Protein AF-A0A8C5A783-F1 (afdb_monomer_lite)

Inter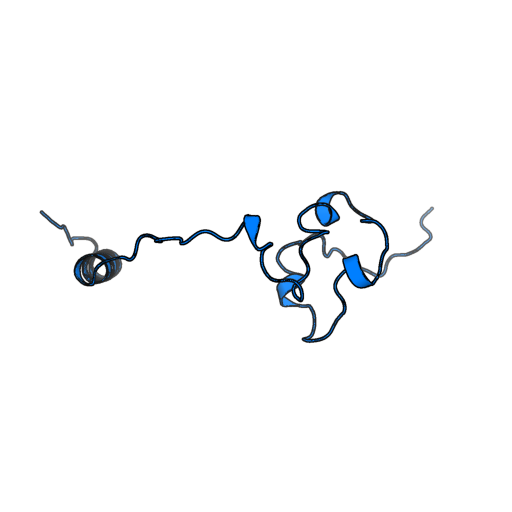Pro domains:
  IPR038775 Sperm microtubule inner protein 11 [PF22593] (26-85)
  IPR038775 Sperm microtubule inner protein 11 [PTHR35263] (27-85)

Radius of gyration: 22.57 Å; chains: 1; bounding box: 46×50×50 Å

Structure (mmCIF, N/CA/C/O backbone):
data_AF-A0A8C5A783-F1
#
_entry.id   AF-A0A8C5A783-F1
#
loop_
_atom_site.group_PDB
_atom_site.id
_atom_site.type_symbol
_atom_site.label_atom_id
_atom_site.label_alt_id
_atom_site.label_comp_id
_atom_site.label_asym_id
_atom_site.label_entity_id
_atom_site.label_seq_id
_atom_site.pdbx_PDB_ins_code
_atom_site.Cartn_x
_atom_site.Cartn_y
_atom_site.Cartn_z
_atom_site.occupancy
_atom_site.B_iso_or_equiv
_atom_site.auth_seq_id
_atom_site.auth_comp_id
_atom_site.auth_asym_id
_atom_site.auth_atom_id
_atom_site.pdbx_PDB_model_num
ATOM 1 N N . MET A 1 1 ? 21.439 -35.360 -23.074 1.00 35.72 1 MET A N 1
ATOM 2 C CA . MET A 1 1 ? 22.463 -34.334 -23.363 1.00 35.72 1 MET A CA 1
ATOM 3 C C . MET A 1 1 ? 22.132 -33.112 -22.524 1.00 35.72 1 MET A C 1
ATOM 5 O O . MET A 1 1 ? 21.028 -32.607 -22.654 1.00 35.72 1 MET A O 1
ATOM 9 N N . ALA A 1 2 ? 23.028 -32.701 -21.629 1.00 58.41 2 ALA A N 1
ATOM 10 C CA . ALA A 1 2 ? 22.882 -31.504 -20.804 1.00 58.41 2 ALA A CA 1
ATOM 11 C C . ALA A 1 2 ? 24.177 -30.699 -20.911 1.00 58.41 2 ALA A C 1
ATOM 13 O O . ALA A 1 2 ? 25.190 -31.218 -20.481 1.00 58.41 2 ALA A O 1
ATOM 14 N N . PHE A 1 3 ? 24.132 -29.503 -21.501 1.00 41.97 3 PHE A N 1
ATOM 15 C CA . PHE A 1 3 ? 25.153 -28.438 -21.514 1.00 41.97 3 PHE A CA 1
ATOM 16 C C . PHE A 1 3 ? 24.415 -27.230 -22.143 1.00 41.97 3 PHE A C 1
ATOM 18 O O . PHE A 1 3 ? 23.882 -27.378 -23.236 1.00 41.97 3 PHE A O 1
ATOM 25 N N . PHE A 1 4 ? 24.189 -26.070 -21.519 1.00 42.12 4 PHE A N 1
ATOM 26 C CA . PHE A 1 4 ? 25.067 -25.249 -20.690 1.00 42.12 4 PHE A CA 1
ATOM 27 C C . PHE A 1 4 ? 24.259 -24.352 -19.729 1.00 42.12 4 PHE A C 1
ATOM 29 O O . PHE A 1 4 ? 23.210 -23.837 -20.107 1.00 42.12 4 PHE A O 1
ATOM 36 N N . GLY A 1 5 ? 24.808 -24.091 -18.535 1.00 37.81 5 GLY A N 1
ATOM 37 C CA . GLY A 1 5 ? 24.511 -22.853 -17.797 1.00 37.81 5 GLY A CA 1
ATOM 38 C C . GLY A 1 5 ? 23.759 -22.965 -16.471 1.00 37.81 5 GLY A C 1
ATOM 39 O O . GLY A 1 5 ? 23.065 -22.028 -16.090 1.00 37.81 5 GLY A O 1
ATOM 40 N N . ILE A 1 6 ? 23.899 -24.073 -15.744 1.00 48.44 6 ILE A N 1
ATOM 41 C CA . ILE A 1 6 ? 23.549 -24.150 -14.319 1.00 48.44 6 ILE A CA 1
ATOM 42 C C . ILE A 1 6 ? 24.543 -23.274 -13.545 1.00 48.44 6 ILE A C 1
ATOM 44 O O . ILE A 1 6 ? 25.600 -23.769 -13.193 1.00 48.44 6 ILE A O 1
ATOM 48 N N . THR A 1 7 ? 24.227 -21.998 -13.318 1.00 45.16 7 THR A N 1
ATOM 49 C CA . THR A 1 7 ? 24.633 -21.201 -12.138 1.00 45.16 7 THR A CA 1
ATOM 50 C C . THR A 1 7 ? 23.937 -19.841 -12.207 1.00 45.16 7 THR A C 1
ATOM 52 O O . THR A 1 7 ? 24.540 -18.841 -12.575 1.00 45.16 7 THR A O 1
ATOM 55 N N . ASN A 1 8 ? 22.637 -19.813 -11.935 1.00 43.09 8 ASN A N 1
ATOM 56 C CA . ASN A 1 8 ? 22.000 -18.777 -11.119 1.00 43.09 8 ASN A CA 1
ATOM 57 C C . ASN A 1 8 ? 20.614 -19.311 -10.779 1.00 43.09 8 ASN A C 1
ATOM 59 O O . ASN A 1 8 ? 19.656 -19.225 -11.543 1.00 43.09 8 ASN A O 1
ATOM 63 N N . LEU A 1 9 ? 20.596 -20.009 -9.650 1.00 44.56 9 LEU A N 1
ATOM 64 C CA . LEU A 1 9 ? 19.447 -20.654 -9.060 1.00 44.56 9 LEU A CA 1
ATOM 65 C C . LEU A 1 9 ? 18.284 -19.664 -8.903 1.00 44.56 9 LEU A C 1
ATOM 67 O O . LEU A 1 9 ? 18.427 -18.638 -8.252 1.00 44.56 9 LEU A O 1
ATOM 71 N N . GLY A 1 10 ? 17.112 -20.037 -9.413 1.00 43.47 10 GLY A N 1
ATOM 72 C CA . GLY A 1 10 ? 15.907 -20.135 -8.584 1.00 43.47 10 GLY A CA 1
ATOM 73 C C . GLY A 1 10 ? 15.399 -18.911 -7.812 1.00 43.47 10 GLY A C 1
ATOM 74 O O . GLY A 1 10 ? 14.631 -19.116 -6.879 1.00 43.47 10 GLY A O 1
ATOM 75 N N . TYR A 1 11 ? 15.739 -17.672 -8.168 1.00 51.03 11 TYR A N 1
ATOM 76 C CA . TYR A 1 11 ? 15.133 -16.479 -7.558 1.00 51.03 11 TYR A CA 1
ATOM 77 C C . TYR A 1 11 ? 13.972 -15.933 -8.399 1.00 51.03 11 TYR A C 1
ATOM 79 O O . TYR A 1 11 ? 13.934 -14.785 -8.822 1.00 51.03 11 TYR A O 1
ATOM 87 N N . GLN A 1 12 ? 12.964 -16.776 -8.627 1.00 50.78 12 GLN A N 1
ATOM 88 C CA . GLN A 1 12 ? 11.654 -16.337 -9.119 1.00 50.78 12 GLN A CA 1
ATOM 89 C C . GLN A 1 12 ? 10.801 -15.856 -7.928 1.00 50.78 12 GLN A C 1
ATOM 91 O O . GLN A 1 12 ? 9.708 -16.357 -7.694 1.00 50.78 12 GLN A O 1
ATOM 96 N N . ASN A 1 13 ? 11.310 -14.905 -7.141 1.00 50.78 13 ASN A N 1
ATOM 97 C CA . ASN A 1 13 ? 10.573 -14.281 -6.040 1.00 50.78 13 ASN A CA 1
ATOM 98 C C . ASN A 1 13 ? 10.584 -12.760 -6.233 1.00 50.78 13 ASN A C 1
ATOM 100 O O . ASN A 1 13 ? 11.497 -12.100 -5.734 1.00 50.78 13 ASN A O 1
ATOM 104 N N . PRO A 1 14 ? 9.568 -12.169 -6.892 1.00 52.28 14 PRO A N 1
ATOM 105 C CA . PRO A 1 14 ? 9.518 -10.719 -7.107 1.00 52.28 14 PRO A CA 1
ATOM 106 C C . PRO A 1 14 ? 9.469 -9.912 -5.794 1.00 52.28 14 PRO A C 1
ATOM 108 O O . PRO A 1 14 ? 9.737 -8.715 -5.800 1.00 52.28 14 PRO A O 1
ATOM 111 N N . ILE A 1 15 ? 9.159 -10.565 -4.667 1.00 46.12 15 ILE A N 1
ATOM 112 C CA . ILE A 1 15 ? 9.050 -9.949 -3.337 1.00 46.12 15 ILE A CA 1
ATOM 113 C C . ILE A 1 15 ? 10.358 -10.074 -2.528 1.00 46.12 15 ILE A C 1
ATOM 115 O O . ILE A 1 15 ? 10.705 -9.159 -1.788 1.00 46.12 15 ILE A O 1
ATOM 119 N N . GLY A 1 16 ? 11.109 -11.173 -2.681 1.00 44.59 16 GLY A N 1
ATOM 120 C CA . GLY A 1 16 ? 12.343 -11.423 -1.918 1.00 44.59 16 GLY A CA 1
ATOM 121 C C . GLY A 1 16 ? 13.557 -10.644 -2.434 1.00 44.59 16 GLY A C 1
ATOM 122 O O . GLY A 1 16 ? 14.378 -10.185 -1.644 1.00 44.59 16 GLY A O 1
ATOM 123 N N . ASP A 1 17 ? 13.640 -10.411 -3.746 1.00 47.47 17 ASP A N 1
ATOM 124 C CA . ASP A 1 17 ? 14.769 -9.695 -4.363 1.00 47.47 17 ASP A CA 1
ATOM 125 C C . ASP A 1 17 ? 14.796 -8.194 -4.046 1.00 47.47 17 ASP A C 1
ATOM 127 O O . ASP A 1 17 ? 15.863 -7.576 -4.027 1.00 47.47 17 ASP A O 1
ATOM 131 N N . GLN A 1 18 ? 13.645 -7.600 -3.711 1.00 51.00 18 GLN A N 1
ATOM 132 C CA . GLN A 1 18 ? 13.607 -6.231 -3.184 1.00 51.00 18 GLN A CA 1
ATOM 133 C C . GLN A 1 18 ? 14.161 -6.131 -1.755 1.00 51.00 18 GLN A C 1
ATOM 135 O O . GLN A 1 18 ? 14.534 -5.043 -1.322 1.00 51.00 18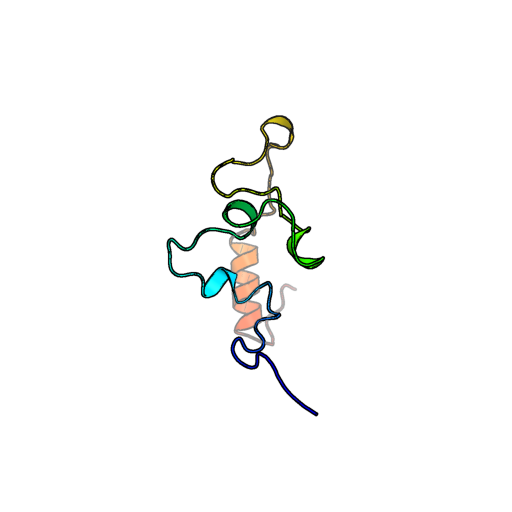 GLN A O 1
ATOM 140 N N . MET A 1 19 ? 14.231 -7.250 -1.024 1.00 48.47 19 MET A N 1
ATOM 141 C CA . MET A 1 19 ? 14.783 -7.309 0.332 1.00 48.47 19 MET A CA 1
ATOM 142 C C . MET A 1 19 ? 16.283 -7.657 0.340 1.00 48.47 19 MET A C 1
ATOM 144 O O . MET A 1 19 ? 16.966 -7.342 1.311 1.00 48.47 19 MET A O 1
ATOM 148 N N . ILE A 1 20 ? 16.798 -8.277 -0.734 1.00 47.72 20 ILE A N 1
ATOM 149 C CA . ILE A 1 20 ? 18.184 -8.782 -0.847 1.00 47.72 20 ILE A CA 1
ATOM 150 C C . ILE A 1 20 ? 19.053 -7.920 -1.770 1.00 47.72 20 ILE A C 1
ATOM 152 O O . ILE A 1 20 ? 20.267 -8.105 -1.818 1.00 47.72 20 ILE A O 1
ATOM 156 N N . THR A 1 21 ? 18.495 -6.932 -2.471 1.00 52.84 21 THR A N 1
ATOM 157 C CA . THR A 1 21 ? 19.338 -5.996 -3.220 1.00 52.84 21 THR A CA 1
ATOM 158 C C . THR A 1 21 ? 20.213 -5.225 -2.220 1.00 52.84 21 THR A C 1
ATOM 160 O O . THR A 1 21 ? 19.678 -4.475 -1.394 1.00 52.84 21 THR A O 1
ATOM 163 N N . PRO A 1 22 ? 21.555 -5.402 -2.236 1.00 54.00 22 PRO A N 1
ATOM 164 C CA . PRO A 1 22 ? 22.428 -4.617 -1.377 1.00 54.00 22 PRO A CA 1
ATOM 165 C C . PRO A 1 22 ? 22.139 -3.150 -1.677 1.00 54.00 22 PRO A C 1
ATOM 167 O O . PRO A 1 22 ? 21.969 -2.787 -2.842 1.00 54.00 22 PRO A O 1
ATOM 170 N N . ARG A 1 23 ? 22.013 -2.322 -0.632 1.00 54.00 23 ARG A N 1
ATOM 171 C CA . ARG A 1 23 ? 21.742 -0.880 -0.749 1.00 54.00 23 ARG A CA 1
ATOM 172 C C . ARG A 1 23 ? 22.706 -0.270 -1.784 1.00 54.00 23 ARG A C 1
ATOM 174 O O . ARG A 1 23 ? 23.849 0.004 -1.442 1.00 54.00 23 ARG A O 1
ATOM 181 N N . GLY A 1 24 ? 22.269 -0.102 -3.036 1.00 61.25 24 GLY A N 1
ATOM 182 C CA . GLY A 1 24 ? 23.104 0.410 -4.132 1.00 61.25 24 GLY A CA 1
ATOM 183 C C . GLY A 1 24 ? 23.163 -0.423 -5.421 1.00 61.25 24 GLY A C 1
ATOM 184 O O . GLY A 1 24 ? 23.730 0.065 -6.393 1.00 61.25 24 GLY A O 1
ATOM 185 N N . ALA A 1 25 ? 22.592 -1.629 -5.487 1.00 68.31 25 ALA A N 1
ATOM 186 C CA . ALA A 1 25 ? 22.490 -2.343 -6.763 1.00 68.31 25 ALA A CA 1
ATOM 187 C C . ALA A 1 25 ? 21.460 -1.670 -7.705 1.00 68.31 25 ALA A C 1
ATOM 189 O O . ALA A 1 25 ? 20.379 -1.291 -7.243 1.00 68.31 25 ALA A O 1
ATOM 190 N N . PRO A 1 26 ? 21.782 -1.502 -9.003 1.00 74.69 26 PRO A N 1
ATOM 191 C CA . PRO A 1 26 ? 20.907 -0.836 -9.963 1.00 74.69 26 PRO A CA 1
ATOM 192 C C . PRO A 1 26 ? 19.642 -1.656 -10.232 1.00 74.69 26 PRO A C 1
ATOM 194 O O . PRO A 1 26 ? 19.682 -2.883 -10.339 1.00 74.69 26 PRO A O 1
ATOM 197 N N . TYR A 1 27 ? 18.511 -0.965 -10.359 1.00 78.25 27 TYR A N 1
ATOM 198 C CA . TYR A 1 27 ? 17.231 -1.587 -10.685 1.00 78.25 27 TYR A CA 1
ATOM 199 C C . TYR A 1 27 ? 17.244 -2.142 -12.124 1.00 78.25 27 TYR A C 1
ATOM 201 O O . TYR A 1 27 ? 17.950 -1.612 -12.986 1.00 78.25 27 TYR A O 1
ATOM 209 N N . PRO A 1 28 ? 16.443 -3.177 -12.440 1.0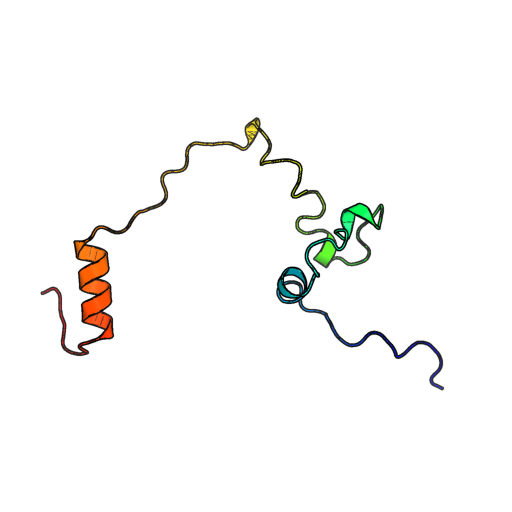0 82.62 28 PRO A N 1
ATOM 210 C CA . PRO A 1 28 ? 16.429 -3.794 -13.770 1.00 82.62 28 PRO A CA 1
ATOM 211 C C . PRO A 1 28 ? 16.179 -2.818 -14.930 1.00 82.62 28 PRO A C 1
ATOM 213 O O . PRO A 1 28 ? 16.775 -2.972 -15.993 1.00 82.62 28 PRO A O 1
ATOM 216 N N . ASN A 1 29 ? 15.357 -1.787 -14.716 1.00 81.31 29 ASN A N 1
ATOM 217 C CA . ASN A 1 29 ? 15.073 -0.734 -15.698 1.00 81.31 29 ASN A CA 1
ATOM 218 C C . ASN A 1 29 ? 16.251 0.229 -15.948 1.00 81.31 29 ASN A C 1
ATOM 220 O O . ASN A 1 29 ? 16.239 0.962 -16.931 1.00 81.31 29 ASN A O 1
ATOM 224 N N . GLN A 1 30 ? 17.272 0.219 -15.087 1.00 83.25 30 GLN A N 1
ATOM 225 C CA . GLN A 1 30 ? 18.528 0.952 -15.277 1.00 83.25 30 GLN A CA 1
ATOM 226 C C . GLN A 1 30 ? 19.570 0.117 -16.031 1.00 83.25 30 GLN A C 1
ATOM 228 O O . GLN A 1 30 ? 20.471 0.673 -16.654 1.00 83.25 30 GLN A O 1
ATOM 233 N N . LEU A 1 31 ? 19.458 -1.213 -15.967 1.00 85.75 31 LEU A N 1
ATOM 234 C CA . LEU A 1 31 ? 20.377 -2.149 -16.618 1.00 85.75 31 LEU A CA 1
ATOM 235 C C . LEU A 1 31 ? 19.939 -2.511 -18.037 1.00 85.75 31 LEU A C 1
ATOM 237 O O . LEU A 1 31 ? 20.773 -2.665 -18.928 1.00 85.75 31 LEU A O 1
ATOM 241 N N . TYR A 1 32 ? 18.634 -2.659 -18.250 1.00 86.31 32 TYR A N 1
ATOM 242 C CA . TYR A 1 32 ? 18.072 -3.127 -19.508 1.00 86.31 32 TYR A CA 1
ATOM 243 C C . TYR A 1 32 ? 17.108 -2.100 -20.085 1.00 86.31 32 TYR A C 1
ATOM 245 O O . TYR A 1 32 ? 16.358 -1.444 -19.369 1.00 86.31 32 TYR A O 1
ATOM 253 N N . ARG A 1 33 ? 17.090 -1.997 -21.418 1.00 86.00 33 ARG A N 1
ATOM 254 C CA . ARG A 1 33 ? 16.179 -1.095 -22.139 1.00 86.00 33 ARG A CA 1
ATOM 255 C C . ARG A 1 33 ? 14.742 -1.621 -22.192 1.00 86.00 33 ARG A C 1
ATOM 257 O O . ARG A 1 33 ? 13.806 -0.839 -22.319 1.00 86.00 33 ARG A O 1
ATOM 264 N N . VAL A 1 34 ? 14.572 -2.939 -22.127 1.00 88.31 34 VAL A N 1
ATOM 265 C CA . VAL A 1 34 ? 13.281 -3.629 -22.211 1.00 88.31 34 VAL A CA 1
ATOM 266 C C . VAL A 1 34 ? 13.194 -4.699 -21.121 1.00 88.31 34 VAL A C 1
ATOM 268 O O . VAL A 1 34 ? 14.229 -5.277 -20.776 1.00 88.31 34 VAL A O 1
ATOM 271 N N . PRO A 1 35 ? 11.995 -4.979 -20.580 1.00 88.25 35 PRO A N 1
ATOM 272 C CA . PRO A 1 35 ? 11.817 -6.044 -19.603 1.00 88.25 35 PRO A CA 1
ATOM 273 C C . PRO A 1 35 ? 12.103 -7.398 -20.258 1.00 88.25 35 PRO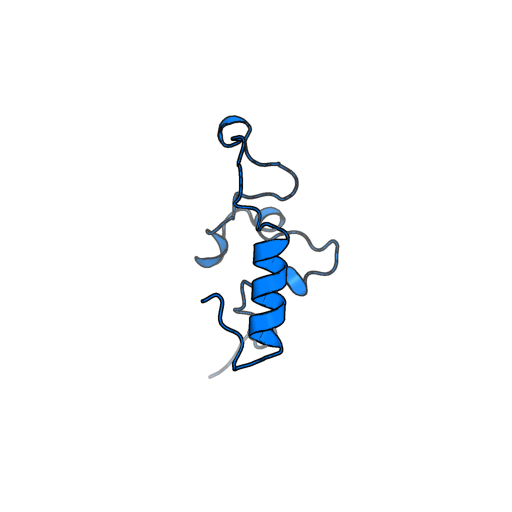 A C 1
ATOM 275 O O . PRO A 1 35 ? 11.572 -7.711 -21.325 1.00 88.25 35 PRO A O 1
ATOM 278 N N . LEU A 1 36 ? 12.950 -8.197 -19.613 1.00 86.75 36 LEU A N 1
ATOM 279 C CA . LEU A 1 36 ? 13.361 -9.521 -20.087 1.00 86.75 36 LEU A CA 1
ATOM 280 C C . LEU A 1 36 ? 12.306 -10.586 -19.774 1.00 86.75 36 LEU A C 1
ATOM 282 O O . LEU A 1 36 ? 12.203 -11.587 -20.479 1.00 86.75 36 LEU A O 1
ATOM 286 N N . THR A 1 37 ? 11.523 -10.371 -18.716 1.00 87.88 37 THR A N 1
ATOM 287 C CA . THR A 1 37 ? 10.436 -11.260 -18.296 1.00 87.88 37 THR A CA 1
ATOM 288 C C . THR A 1 37 ? 9.112 -10.506 -18.223 1.00 87.88 37 THR A C 1
ATOM 290 O O . THR A 1 37 ? 9.078 -9.288 -18.052 1.00 87.88 37 THR A O 1
ATOM 293 N N . ASP A 1 38 ? 7.997 -11.229 -18.332 1.00 87.50 38 ASP A N 1
ATOM 294 C CA . ASP A 1 38 ? 6.660 -10.626 -18.253 1.00 87.50 38 ASP A CA 1
ATOM 295 C C . ASP A 1 38 ? 6.410 -9.972 -16.884 1.00 87.50 38 ASP A C 1
ATOM 297 O O . ASP A 1 38 ? 5.889 -8.864 -16.799 1.00 87.50 38 ASP A O 1
ATOM 301 N N . ASN A 1 39 ? 6.925 -10.581 -15.812 1.00 83.75 39 ASN A N 1
ATOM 302 C CA . ASN A 1 39 ? 6.826 -10.036 -14.458 1.00 83.75 39 ASN A CA 1
ATOM 303 C C . ASN A 1 39 ? 7.573 -8.706 -14.284 1.00 83.75 39 ASN A C 1
ATOM 305 O O . ASN A 1 39 ? 7.168 -7.887 -13.464 1.00 83.75 39 ASN A O 1
ATOM 309 N N . GLN A 1 40 ? 8.638 -8.464 -15.056 1.00 84.94 40 GLN A N 1
ATOM 310 C CA . GLN A 1 40 ? 9.352 -7.185 -15.033 1.00 84.94 40 GLN A CA 1
ATOM 311 C C . GLN A 1 40 ? 8.549 -6.051 -15.675 1.00 84.94 40 GLN A C 1
ATOM 313 O O . GLN A 1 40 ? 8.899 -4.895 -15.472 1.00 84.94 40 GLN A O 1
ATOM 318 N N . ARG A 1 41 ? 7.474 -6.337 -16.425 1.00 82.75 41 ARG A N 1
ATOM 319 C CA . ARG A 1 41 ? 6.605 -5.292 -16.991 1.00 82.75 41 ARG A CA 1
ATOM 320 C C . ARG A 1 41 ? 5.849 -4.532 -15.906 1.00 82.75 41 ARG A C 1
ATOM 322 O O . ARG A 1 41 ? 5.598 -3.337 -16.058 1.00 82.75 41 ARG A O 1
ATOM 329 N N . TYR A 1 42 ? 5.503 -5.198 -14.806 1.00 82.25 42 TYR A N 1
ATOM 330 C CA . TYR A 1 42 ? 4.836 -4.554 -13.681 1.00 82.25 42 TYR A CA 1
ATOM 331 C C . TYR A 1 42 ? 5.788 -3.583 -12.987 1.00 82.25 42 TYR A C 1
ATOM 333 O O . TYR A 1 42 ? 6.864 -3.962 -12.536 1.00 82.25 42 TYR A O 1
ATOM 341 N N . GLY A 1 43 ? 5.390 -2.313 -12.904 1.00 80.19 43 GLY A N 1
ATOM 342 C CA . GLY A 1 43 ? 6.206 -1.285 -12.261 1.00 80.19 43 GLY A CA 1
ATOM 343 C C . GLY A 1 43 ? 7.509 -0.952 -12.998 1.00 80.19 43 GLY A C 1
ATOM 344 O O . GLY A 1 43 ? 8.332 -0.244 -12.433 1.00 80.19 43 GLY A O 1
ATOM 345 N N . TRP A 1 44 ? 7.700 -1.405 -14.247 1.00 84.50 44 TRP A N 1
ATOM 346 C CA . TRP A 1 44 ? 8.915 -1.142 -15.037 1.00 84.50 44 TRP A CA 1
ATOM 347 C C . TRP A 1 44 ? 9.247 0.352 -15.139 1.00 84.50 44 TRP A C 1
ATOM 349 O O . TRP A 1 44 ? 10.406 0.759 -15.046 1.00 84.50 44 TRP A O 1
ATOM 359 N N . SER A 1 45 ? 8.205 1.170 -15.303 1.00 79.62 45 SER A N 1
ATOM 360 C CA . SER A 1 45 ? 8.281 2.627 -15.403 1.00 79.62 45 SER A CA 1
ATOM 361 C C . SER A 1 45 ? 8.253 3.342 -14.051 1.00 79.62 45 SER A C 1
ATOM 363 O O . SER A 1 45 ? 8.308 4.564 -14.020 1.00 79.62 45 SER A O 1
ATOM 365 N N . VAL A 1 46 ? 8.134 2.620 -12.933 1.00 76.69 46 VAL A N 1
ATOM 366 C CA . VAL A 1 46 ? 8.134 3.220 -11.595 1.00 76.69 46 VAL A CA 1
ATOM 367 C C . VAL A 1 46 ? 9.583 3.320 -11.139 1.00 76.69 46 VAL A C 1
ATOM 369 O O . VAL A 1 46 ? 10.175 2.349 -10.666 1.00 76.69 46 VAL A O 1
ATOM 372 N N . THR A 1 47 ? 10.186 4.491 -11.319 1.00 69.19 47 THR A N 1
ATOM 373 C CA . THR A 1 47 ? 11.529 4.759 -10.804 1.00 69.19 47 THR A CA 1
ATOM 374 C C . THR A 1 47 ? 11.432 5.269 -9.366 1.00 69.19 47 THR A C 1
ATOM 376 O O . THR A 1 47 ? 10.478 5.936 -8.985 1.00 69.19 47 THR A O 1
ATOM 379 N N . LYS A 1 48 ? 12.409 4.935 -8.514 1.00 65.06 48 LYS A N 1
ATOM 380 C CA . LYS A 1 48 ? 12.452 5.454 -7.132 1.00 65.06 48 LYS A CA 1
ATOM 381 C C . LYS A 1 48 ? 12.816 6.946 -7.086 1.00 65.06 48 LYS A C 1
ATOM 383 O O . LYS A 1 48 ? 12.552 7.615 -6.091 1.00 65.06 48 LYS A O 1
ATOM 388 N N . THR A 1 49 ? 13.474 7.427 -8.138 1.00 65.44 49 THR A N 1
ATOM 389 C CA . THR A 1 49 ? 13.986 8.795 -8.259 1.00 65.44 49 THR A CA 1
ATOM 390 C C . THR A 1 49 ? 12.877 9.778 -8.614 1.00 65.44 49 THR A C 1
ATOM 392 O O . THR A 1 49 ? 12.881 10.908 -8.132 1.00 65.44 49 THR A O 1
ATOM 395 N N . GLU A 1 50 ? 11.918 9.346 -9.428 1.00 70.38 50 GLU A N 1
ATOM 396 C CA . GLU A 1 50 ? 10.780 10.160 -9.827 1.00 70.38 50 GLU A CA 1
ATOM 397 C C . GLU A 1 50 ? 9.633 9.838 -8.868 1.00 70.38 50 GLU A C 1
ATOM 399 O O . GLU A 1 50 ? 9.133 8.717 -8.797 1.00 70.38 50 GLU A O 1
ATOM 404 N N . GLY A 1 51 ? 9.263 10.817 -8.041 1.00 72.56 51 GLY A N 1
ATOM 405 C CA . GLY A 1 51 ? 8.078 10.702 -7.197 1.00 72.56 51 GLY A CA 1
ATOM 406 C C . GLY A 1 51 ? 6.815 10.455 -8.035 1.00 72.56 51 GLY A C 1
ATOM 407 O O . GLY A 1 51 ? 6.848 10.557 -9.260 1.00 72.56 51 GLY A O 1
ATOM 408 N N . PRO A 1 52 ? 5.671 10.156 -7.394 1.00 78.62 52 PRO A N 1
ATOM 409 C CA . PRO A 1 52 ? 4.417 9.983 -8.117 1.00 78.62 52 PRO A CA 1
ATOM 410 C C . PRO A 1 52 ? 4.146 11.202 -8.999 1.00 78.62 52 PRO A C 1
ATOM 412 O O . PRO A 1 52 ? 4.261 12.341 -8.539 1.00 78.62 52 PRO A O 1
ATOM 415 N N . GLU A 1 53 ? 3.781 10.943 -10.250 1.00 82.94 53 GLU A N 1
ATOM 416 C CA . GLU A 1 53 ? 3.501 11.967 -11.251 1.00 82.94 53 GLU A CA 1
ATOM 417 C C . GLU A 1 53 ? 2.569 13.052 -10.690 1.00 82.94 53 GLU A C 1
ATOM 419 O O . GLU A 1 53 ? 1.556 12.697 -10.078 1.00 82.94 53 GLU A O 1
ATOM 424 N N . PRO A 1 54 ? 2.833 14.355 -10.896 1.00 85.06 54 PRO A N 1
ATOM 425 C CA . PRO A 1 54 ? 2.069 15.430 -10.255 1.00 85.06 54 PRO A CA 1
ATOM 426 C C . PRO A 1 54 ? 0.554 15.334 -10.475 1.00 85.06 54 PRO A C 1
ATOM 428 O O . PRO A 1 54 ? -0.223 15.608 -9.566 1.00 85.06 54 PRO A O 1
ATOM 431 N N . TRP A 1 55 ? 0.124 14.872 -11.653 1.00 83.94 55 TRP A N 1
ATOM 432 C CA . TRP A 1 55 ? -1.291 14.684 -11.992 1.00 83.94 55 TRP A CA 1
ATOM 433 C C . TRP A 1 55 ? -1.934 13.457 -11.318 1.00 83.94 55 TRP A C 1
ATOM 435 O O . TRP A 1 55 ? -3.157 13.376 -11.224 1.00 83.94 55 TRP A O 1
ATOM 445 N N . THR A 1 56 ? -1.132 12.508 -10.826 1.00 84.25 56 THR A N 1
ATOM 446 C CA . THR A 1 56 ? -1.598 11.358 -10.027 1.00 84.25 56 THR A CA 1
ATOM 447 C C . THR A 1 56 ? -1.704 11.680 -8.537 1.00 84.25 56 THR A C 1
ATOM 449 O O . THR A 1 56 ? -2.307 10.914 -7.778 1.00 84.25 56 THR A O 1
ATOM 452 N N . GLN A 1 57 ? -1.115 12.797 -8.094 1.00 84.25 57 GLN A N 1
ATOM 453 C CA . GLN A 1 57 ? -1.098 13.172 -6.688 1.00 84.25 57 GLN A CA 1
ATOM 454 C C . GLN A 1 57 ? -2.472 13.687 -6.260 1.00 84.25 57 GLN A C 1
ATOM 456 O O . GLN A 1 57 ? -3.004 14.660 -6.786 1.00 84.25 57 GLN A O 1
ATOM 461 N N . MET A 1 58 ? -3.043 13.034 -5.253 1.00 86.25 58 MET A N 1
ATOM 462 C CA . MET A 1 58 ? -4.295 13.436 -4.623 1.00 86.25 58 MET A CA 1
ATOM 463 C C . MET A 1 58 ? -4.142 13.358 -3.109 1.00 86.25 58 MET A C 1
ATOM 465 O O . MET A 1 58 ? -3.460 12.468 -2.590 1.00 86.25 58 MET A O 1
ATOM 469 N N . LYS A 1 59 ? -4.806 14.262 -2.380 1.00 89.44 59 LYS A N 1
ATOM 470 C CA . LYS A 1 59 ? -4.839 14.210 -0.916 1.00 89.44 59 LYS A CA 1
ATOM 471 C C . LYS A 1 59 ? -5.605 12.960 -0.481 1.00 89.44 59 LYS A C 1
ATOM 473 O O . LYS A 1 59 ? -6.823 12.889 -0.617 1.00 89.44 59 LYS A O 1
ATOM 478 N N . ARG A 1 60 ? -4.882 11.965 0.032 1.00 86.75 60 ARG A N 1
ATOM 479 C CA . ARG A 1 60 ? -5.476 10.749 0.595 1.00 86.75 60 ARG A CA 1
ATOM 480 C C . ARG A 1 60 ? -5.747 10.950 2.080 1.00 86.75 60 ARG A C 1
ATOM 482 O O . ARG A 1 60 ? -4.912 11.489 2.800 1.00 86.75 60 ARG A O 1
ATOM 489 N N . PHE A 1 61 ? -6.893 10.459 2.533 1.00 90.94 61 PHE A N 1
ATOM 490 C CA . PHE A 1 61 ? -7.257 10.399 3.945 1.00 90.94 61 PHE A CA 1
ATOM 491 C C . PHE A 1 61 ? -7.433 8.931 4.328 1.00 90.94 61 PHE A C 1
ATOM 493 O O . PHE A 1 61 ? -8.559 8.432 4.349 1.00 90.94 61 PHE A O 1
ATOM 500 N N . PRO A 1 62 ? -6.327 8.189 4.524 1.00 90.44 62 PRO A N 1
ATOM 501 C CA . PRO A 1 62 ? -6.423 6.798 4.934 1.00 90.44 62 PRO A CA 1
ATOM 502 C C . PRO A 1 62 ? -7.165 6.715 6.268 1.00 90.44 62 PRO A C 1
ATOM 504 O O . PRO A 1 62 ? -7.007 7.579 7.133 1.00 90.44 62 PRO A O 1
ATOM 507 N N . ARG A 1 63 ? -7.969 5.662 6.442 1.00 93.06 63 ARG A N 1
ATOM 508 C CA . ARG A 1 63 ? -8.654 5.413 7.710 1.00 93.06 63 ARG A CA 1
ATOM 509 C C . ARG A 1 63 ? -7.609 5.226 8.807 1.00 93.06 63 ARG A C 1
ATOM 511 O O . ARG A 1 63 ? -6.869 4.244 8.788 1.00 93.06 63 ARG A O 1
ATOM 518 N N . GLN A 1 64 ? -7.581 6.141 9.766 1.00 92.56 64 GLN A N 1
ATOM 519 C CA . GLN A 1 64 ? -6.796 5.993 10.984 1.00 92.56 64 GLN A CA 1
ATOM 520 C C . GLN A 1 64 ? -7.684 5.376 12.061 1.00 92.56 64 GLN A C 1
ATOM 522 O O . GLN A 1 64 ? -8.841 5.766 12.218 1.00 92.56 64 GLN A O 1
ATOM 527 N N . ASN A 1 65 ? -7.170 4.3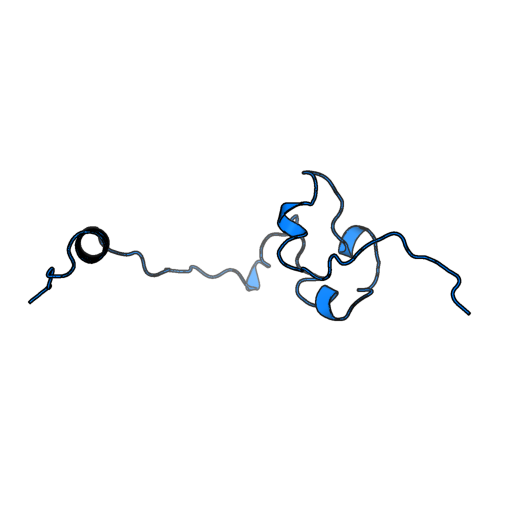66 12.759 1.00 94.69 65 ASN A N 1
ATOM 528 C CA . ASN A 1 65 ? -7.900 3.769 13.873 1.00 94.69 65 ASN A CA 1
ATOM 529 C C . ASN A 1 65 ? -7.857 4.732 15.06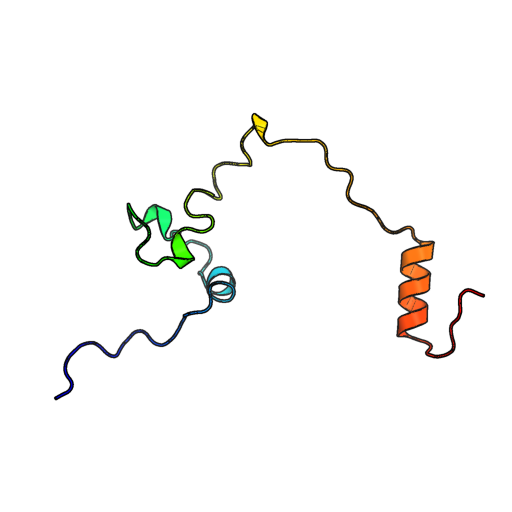4 1.00 94.69 65 ASN A C 1
ATOM 531 O O . ASN A 1 65 ? -6.811 5.322 15.329 1.00 94.69 65 ASN A O 1
ATOM 535 N N . SER A 1 66 ? -8.969 4.860 15.790 1.00 95.88 66 SER A N 1
ATOM 536 C CA . SER A 1 66 ? -8.983 5.602 17.053 1.00 95.88 66 SER A CA 1
ATOM 537 C C . SER A 1 66 ? -8.228 4.846 18.147 1.00 95.88 66 SER A C 1
ATOM 539 O O . SER A 1 66 ? -8.088 3.623 18.072 1.00 95.88 66 SER A O 1
ATOM 541 N N . GLU A 1 67 ? -7.826 5.553 19.205 1.00 96.12 67 GLU A N 1
ATOM 542 C CA . GLU A 1 67 ? -7.244 4.937 20.407 1.00 96.12 67 GLU A CA 1
ATOM 543 C C . GLU A 1 67 ? -8.140 3.830 20.973 1.00 96.12 67 GLU A C 1
ATOM 545 O O . GLU A 1 67 ? -7.663 2.741 21.272 1.00 96.12 67 GLU A O 1
ATOM 550 N N . MET A 1 68 ? -9.459 4.043 21.001 1.00 94.75 68 MET A N 1
ATOM 551 C CA . MET A 1 68 ? -10.416 3.015 21.420 1.00 94.75 68 MET A CA 1
ATOM 552 C C . MET A 1 68 ? -10.391 1.796 20.490 1.00 94.75 68 MET A C 1
ATOM 554 O O . MET A 1 68 ? -10.413 0.666 20.956 1.00 94.75 68 MET A O 1
ATOM 558 N N . THR A 1 69 ? -10.285 2.001 19.174 1.00 94.06 69 THR A N 1
ATOM 559 C CA . THR A 1 69 ? -10.187 0.888 18.214 1.00 94.06 69 THR A CA 1
ATOM 560 C C . THR A 1 69 ? -8.887 0.105 18.406 1.00 94.06 69 THR A C 1
ATOM 562 O O . THR A 1 69 ? -8.881 -1.119 18.292 1.00 94.06 69 THR A O 1
ATOM 565 N N . ASN A 1 70 ? -7.780 0.793 18.691 1.00 94.81 70 ASN A N 1
ATOM 566 C CA . ASN A 1 70 ? -6.497 0.150 18.965 1.00 94.81 70 ASN A CA 1
ATOM 567 C C . ASN A 1 70 ? -6.530 -0.611 20.298 1.00 94.81 70 ASN A C 1
ATOM 569 O O . ASN A 1 70 ? -6.072 -1.747 20.350 1.00 94.81 70 ASN A O 1
ATOM 573 N N . PHE A 1 71 ? -7.138 -0.031 21.334 1.00 94.12 71 PHE A N 1
ATOM 574 C CA . PHE A 1 71 ? -7.353 -0.677 22.628 1.00 94.12 71 PHE A CA 1
ATOM 575 C C . PHE A 1 71 ? -8.197 -1.947 22.503 1.00 94.12 71 PHE A C 1
ATOM 577 O O . PHE A 1 71 ? -7.804 -3.001 22.988 1.00 94.12 71 PHE A O 1
ATOM 584 N N . VAL A 1 72 ? -9.322 -1.874 21.792 1.00 93.50 72 VAL A N 1
ATOM 585 C CA . VAL A 1 72 ? -10.204 -3.024 21.548 1.00 93.50 72 VAL A CA 1
ATOM 586 C C . VAL A 1 72 ? -9.458 -4.128 20.816 1.00 93.50 72 VAL A C 1
ATOM 588 O O . VAL A 1 72 ? -9.539 -5.283 21.212 1.00 93.50 72 VAL A O 1
ATOM 591 N N . LYS A 1 73 ? -8.665 -3.783 19.795 1.00 93.12 73 LYS A N 1
ATOM 592 C CA . LYS A 1 73 ? -7.807 -4.759 19.112 1.00 93.12 73 LYS A CA 1
ATOM 593 C C . LYS A 1 73 ? -6.783 -5.389 20.048 1.00 93.12 73 LYS A C 1
ATOM 595 O O . LYS A 1 73 ? -6.533 -6.579 19.920 1.00 93.12 73 LYS A O 1
ATOM 600 N N . ALA A 1 74 ? -6.191 -4.612 20.954 1.00 94.75 74 ALA A N 1
ATOM 601 C CA . ALA A 1 74 ? -5.256 -5.141 21.938 1.00 94.75 74 ALA A CA 1
ATOM 602 C C . ALA A 1 74 ? -5.953 -6.130 22.886 1.00 94.75 74 ALA A C 1
ATOM 604 O O . ALA A 1 74 ? -5.457 -7.237 23.052 1.00 94.75 74 ALA A O 1
ATOM 605 N N . MET A 1 75 ? -7.130 -5.777 23.410 1.00 94.62 75 MET A N 1
ATOM 606 C CA . MET A 1 75 ? -7.901 -6.638 24.313 1.00 94.62 75 MET A CA 1
ATOM 607 C C . MET A 1 75 ? -8.417 -7.908 23.632 1.00 94.62 75 MET A C 1
ATOM 609 O O . MET A 1 75 ? -8.313 -8.989 24.195 1.00 94.62 75 MET A O 1
ATOM 613 N N . MET A 1 76 ? -8.878 -7.817 22.380 1.00 90.12 76 MET A N 1
ATOM 614 C CA . MET A 1 76 ? -9.261 -8.997 21.591 1.00 90.12 76 MET A CA 1
ATOM 615 C C . MET A 1 76 ? -8.093 -9.966 21.342 1.00 90.12 76 MET A C 1
ATOM 617 O O . MET A 1 76 ? -8.326 -11.140 21.070 1.00 90.12 76 MET A O 1
ATOM 621 N N . LEU A 1 77 ? -6.845 -9.483 21.360 1.00 92.56 77 LEU A N 1
ATOM 622 C CA . LEU A 1 77 ? -5.660 -10.329 21.195 1.00 92.56 77 LEU A CA 1
ATOM 623 C C . LEU A 1 77 ? -5.201 -10.958 22.515 1.00 92.56 77 LEU A C 1
ATOM 625 O O . LEU A 1 77 ? -4.583 -12.021 22.479 1.00 92.56 77 LEU A O 1
ATOM 629 N N . THR A 1 78 ? -5.450 -10.302 23.652 1.00 94.06 78 THR A N 1
ATOM 630 C CA . THR A 1 78 ? -5.035 -10.787 24.975 1.00 94.06 78 THR A CA 1
ATOM 631 C C . THR A 1 78 ? -6.062 -11.720 25.596 1.00 94.06 78 THR A C 1
ATOM 633 O O . THR A 1 78 ? -5.682 -12.765 26.118 1.00 94.06 78 THR A O 1
ATOM 636 N N . ASP A 1 79 ? -7.343 -11.366 25.504 1.00 91.25 79 ASP A N 1
ATOM 637 C CA . ASP A 1 79 ? -8.421 -12.017 26.238 1.00 91.25 79 ASP A CA 1
ATOM 638 C C . ASP A 1 79 ? -9.461 -12.603 25.264 1.00 91.25 79 ASP A C 1
ATOM 640 O O . ASP A 1 79 ? -10.135 -11.855 24.552 1.00 91.25 79 ASP A O 1
ATOM 644 N N . PRO A 1 80 ? -9.635 -13.939 25.222 1.00 88.81 80 PRO A N 1
ATOM 645 C CA . PRO A 1 80 ? -10.553 -14.593 24.284 1.00 88.81 80 PRO A CA 1
ATOM 646 C C . PRO A 1 80 ? -12.035 -14.340 24.598 1.00 88.81 80 PRO A C 1
ATOM 648 O O . PRO A 1 80 ? -12.869 -14.451 23.703 1.00 88.81 80 PRO A O 1
ATOM 651 N N . ASP A 1 81 ? -12.350 -13.968 25.841 1.00 91.12 81 ASP A N 1
ATOM 652 C CA . ASP A 1 81 ? -13.713 -13.678 26.306 1.00 91.12 81 ASP A CA 1
ATOM 653 C C . ASP A 1 81 ? -14.057 -12.177 26.245 1.00 91.12 81 ASP A C 1
ATOM 655 O O . ASP A 1 81 ? -15.130 -11.754 26.682 1.00 91.12 81 ASP A O 1
ATOM 659 N N . PHE A 1 82 ? -13.153 -11.339 25.727 1.00 88.06 82 PHE A N 1
ATOM 660 C CA . PHE A 1 82 ? -13.400 -9.907 25.611 1.00 88.06 82 PHE A CA 1
ATOM 661 C C . PHE A 1 82 ? -14.435 -9.617 24.516 1.00 88.06 82 PHE A C 1
ATOM 663 O O . PHE A 1 82 ? -14.187 -9.841 23.330 1.00 88.06 82 PHE A O 1
ATOM 670 N N . SER A 1 83 ? -15.578 -9.050 24.913 1.00 84.19 83 SER A N 1
ATOM 671 C CA . SER A 1 83 ? -16.600 -8.548 23.994 1.00 84.19 83 SER A CA 1
ATOM 672 C C . SER A 1 83 ? -16.855 -7.064 24.205 1.00 84.19 83 SER A C 1
ATOM 674 O O . SER A 1 83 ? -16.929 -6.577 25.336 1.00 84.19 83 SER A O 1
ATOM 676 N N . LEU A 1 84 ? -17.038 -6.345 23.100 1.00 78.88 84 LEU A N 1
ATOM 677 C CA . LEU A 1 84 ? -17.599 -5.005 23.130 1.00 78.88 84 LEU A CA 1
ATOM 678 C C . LEU A 1 84 ? -19.112 -5.145 22.923 1.00 78.88 84 LEU A C 1
ATOM 680 O O . LEU A 1 84 ? -19.577 -5.114 21.784 1.00 78.88 84 LEU A O 1
ATOM 684 N N . PHE A 1 85 ? -19.819 -5.299 24.050 1.00 70.19 85 PHE A N 1
ATOM 685 C CA . PHE A 1 85 ? -21.236 -5.683 24.210 1.00 70.19 85 PHE A CA 1
ATOM 686 C C . PHE A 1 85 ? -21.545 -7.174 24.055 1.00 70.19 85 PHE A C 1
ATOM 688 O O . PHE A 1 85 ? -20.961 -7.831 23.167 1.00 70.19 85 PHE A O 1
#

Sequence (85 aa):
MAFFGITNLGYQNPIGDQMITPRGAPYPNQLYRVPLTDNQRYGWSVTKTEGPEPWTQMKRFPRQNSEMTNFVKAMMLTDPDFSLF

pLDDT: mean 74.75, std 18.32, range [35.72, 96.12]

Organism: Gadus morhua (NCBI:txid8049)

Secondary structure (DSSP, 8-state):
---S---S-----TTTHHHHS-TTPPPHHHH-SS-SSGGGGTTTT--SSSPSPGGG-------PPPHHHHHHHHHHHH-TT----

Foldseek 3Di:
DDDDDPPDDDPPDPPVVVVPDDVDDDDPLVVDVDDPDPVCVVCSVVDPVDDPDPVPDDDDDPDDADPVRVVLVVCVVVPVPDDPD